Protein AF-A0A7W9SPC3-F1 (afdb_monomer)

pLDDT: mean 77.97, std 18.51, range [35.69, 97.0]

Mean predicted aligned error: 12.56 Å

Sequence (104 aa):
MLDKFALATDSASPLEARIQQLEANQERLFLICTALTELVRDKNLATEAEILAKLQEVDLRDGMADGKFGGIQIVVCPHCGNRTKRRHLSCIYCGKLLEQPAAE

Secondary structure (DSSP, 8-state):
-------------HHHHHHHHHHHHHHHHHHHHHHHHHHHHHTTS--HHHHHHHHHHHHHHHHHTTT--TT--EEE-TTT--EEETT-SB-TTT-PBPPPPP--

Radius of gyration: 20.99 Å; Cα contacts (8 Å, |Δi|>4): 54; chains: 1; bounding box: 71×40×38 Å

Nearest PDB structures (foldseek):
  7mnp-assembly2_D  TM=8.496E-01  e=1.698E+00  Homo sapiens
  7mns-assembly1_B  TM=7.223E-01  e=1.698E+00  Homo sapiens
  2d9g-assembly1_A  TM=6.807E-01  e=1.698E+00  Homo sapiens
  9e7f-assembly1_Ag  TM=5.192E-01  e=1.190E+00  Pyrobaculum calidifontis JCM 11548
  7uhy-assembly1_B-2  TM=4.278E-01  e=2.997E+00  Homo sapiens

Solvent-accessible surface area (backbone atoms only — not comparable to full-atom values): 6610 Å² total; per-residue (Å²): 134,91,85,77,80,80,74,87,78,81,70,64,49,77,64,53,52,49,48,55,52,50,52,53,49,48,54,53,49,51,53,52,54,49,54,51,51,50,52,35,44,78,67,70,72,47,54,72,68,55,52,53,52,48,54,52,52,51,59,52,53,63,46,62,81,65,74,65,72,88,72,78,50,75,42,68,38,93,87,78,67,49,78,40,57,63,88,44,66,37,36,91,88,76,67,48,74,51,86,72,77,78,86,128

Organism: Armatimonas rosea (NCBI:txid685828)

Foldseek 3Di:
DDDDDDDPPPPPPPVRVVVVVVVVVVVVVVVVVVVVVVVCVVVVVDDPVVVVVVLVVVVVVVVVVPPPPVDFDWDQAPVPRDIDTPPDQADSVPRHGGDDDDDD

Structure (mmCIF, N/CA/C/O backbone):
data_AF-A0A7W9SPC3-F1
#
_entry.id   AF-A0A7W9SPC3-F1
#
loop_
_atom_site.group_PDB
_atom_site.id
_atom_site.type_symbol
_atom_site.label_atom_id
_atom_site.label_alt_id
_atom_site.label_comp_id
_atom_site.label_asym_id
_atom_site.label_entity_id
_atom_site.label_seq_id
_atom_site.pdbx_PDB_ins_code
_atom_site.Cartn_x
_atom_site.Cartn_y
_atom_site.Cartn_z
_atom_site.occupancy
_atom_site.B_iso_or_equiv
_atom_site.auth_seq_id
_atom_site.auth_comp_id
_atom_site.auth_asym_id
_atom_site.auth_atom_id
_atom_site.pdbx_PDB_model_num
ATOM 1 N N . MET A 1 1 ? 52.729 6.947 -19.156 1.00 35.69 1 MET A N 1
ATOM 2 C CA . MET A 1 1 ? 51.840 8.057 -18.755 1.00 35.69 1 MET A CA 1
ATOM 3 C C . MET A 1 1 ? 50.468 7.730 -19.333 1.00 35.69 1 MET A C 1
ATOM 5 O O . MET A 1 1 ? 50.423 7.127 -20.393 1.00 35.69 1 MET A O 1
ATOM 9 N N . LEU A 1 2 ? 49.415 7.908 -18.543 1.00 40.97 2 LEU A N 1
ATOM 10 C CA . LEU A 1 2 ? 48.145 7.176 -18.597 1.00 40.97 2 LEU A CA 1
ATOM 11 C C . LEU A 1 2 ? 47.226 7.601 -19.757 1.00 40.97 2 LEU A C 1
ATOM 13 O O . LEU A 1 2 ? 46.633 8.665 -19.672 1.00 40.97 2 LEU A O 1
ATOM 17 N N . ASP A 1 3 ? 47.012 6.712 -20.727 1.00 40.47 3 ASP A N 1
ATOM 18 C CA . ASP A 1 3 ? 45.849 6.728 -21.628 1.00 40.47 3 ASP A CA 1
ATOM 19 C C . ASP A 1 3 ? 45.110 5.391 -21.482 1.00 40.47 3 ASP A C 1
ATOM 21 O O . ASP A 1 3 ? 45.235 4.469 -22.288 1.00 40.47 3 ASP A O 1
ATOM 25 N N . LYS A 1 4 ? 44.379 5.240 -20.372 1.00 44.50 4 LYS A N 1
ATOM 26 C CA . LYS A 1 4 ? 43.386 4.172 -20.216 1.00 44.50 4 LYS A CA 1
ATOM 27 C C . LYS A 1 4 ? 42.024 4.774 -20.522 1.00 44.50 4 LYS A C 1
ATOM 29 O O . LYS A 1 4 ? 41.437 5.436 -19.675 1.00 44.50 4 LYS A O 1
ATOM 34 N N . PHE A 1 5 ? 41.614 4.559 -21.769 1.00 46.00 5 PHE A N 1
ATOM 35 C CA . PHE A 1 5 ? 40.273 4.685 -22.331 1.00 46.00 5 PHE A CA 1
ATOM 36 C C . PHE A 1 5 ? 39.175 4.966 -21.303 1.00 46.00 5 PHE A C 1
ATOM 38 O O . PHE A 1 5 ? 38.785 4.111 -20.507 1.00 46.00 5 PHE A O 1
ATOM 45 N N . ALA A 1 6 ? 38.694 6.202 -21.374 1.00 48.47 6 ALA A N 1
ATOM 46 C CA . ALA A 1 6 ? 37.518 6.681 -20.693 1.00 48.47 6 ALA A CA 1
ATOM 47 C C . ALA A 1 6 ? 36.282 5.837 -21.049 1.00 48.47 6 ALA A C 1
ATOM 49 O O . ALA A 1 6 ? 36.005 5.582 -22.218 1.00 48.47 6 ALA A O 1
ATOM 50 N N . LEU A 1 7 ? 35.552 5.481 -19.989 1.00 44.66 7 LEU A N 1
ATOM 51 C CA . LEU A 1 7 ? 34.094 5.380 -19.895 1.00 44.66 7 LEU A CA 1
ATOM 52 C C . LEU A 1 7 ? 33.401 4.562 -20.994 1.00 44.66 7 LEU A C 1
ATOM 54 O O . LEU A 1 7 ? 32.899 5.098 -21.980 1.00 44.66 7 LEU A O 1
ATOM 58 N N . ALA A 1 8 ? 33.251 3.262 -20.726 1.00 45.69 8 ALA A N 1
ATOM 59 C CA . ALA A 1 8 ? 32.098 2.528 -21.227 1.00 45.69 8 ALA A CA 1
ATOM 60 C C . ALA A 1 8 ? 30.840 3.244 -20.712 1.00 45.69 8 ALA A C 1
ATOM 62 O O . ALA A 1 8 ? 30.571 3.277 -19.510 1.00 45.69 8 ALA A O 1
ATOM 63 N N . THR A 1 9 ? 30.126 3.899 -21.620 1.00 50.00 9 THR A N 1
ATOM 64 C CA . THR A 1 9 ? 28.797 4.432 -21.358 1.00 50.00 9 THR A CA 1
ATOM 65 C C . THR A 1 9 ? 27.861 3.238 -21.305 1.00 50.00 9 THR A C 1
ATOM 67 O O . THR A 1 9 ? 27.439 2.712 -22.330 1.00 50.00 9 THR A O 1
ATOM 70 N N . ASP A 1 10 ? 27.592 2.765 -20.093 1.00 55.56 10 ASP A N 1
ATOM 71 C CA . ASP A 1 10 ? 26.536 1.793 -19.840 1.00 55.56 10 ASP A CA 1
ATOM 72 C C . ASP A 1 10 ? 25.197 2.523 -19.990 1.00 55.56 10 ASP A C 1
ATOM 74 O O . ASP A 1 10 ? 24.583 2.984 -19.028 1.00 55.56 10 ASP A O 1
ATOM 78 N N . SER A 1 11 ? 24.812 2.802 -21.237 1.00 63.47 11 SER A N 1
ATOM 79 C CA . SER A 1 11 ? 23.498 3.347 -21.521 1.00 63.47 11 SER A CA 1
ATOM 80 C C . SER A 1 11 ? 22.515 2.202 -21.352 1.00 63.47 11 SER A C 1
ATOM 82 O O . SER A 1 11 ? 22.322 1.417 -22.285 1.00 63.47 11 SER A O 1
ATOM 84 N N . ALA A 1 12 ? 21.934 2.110 -20.153 1.00 66.81 12 ALA A N 1
ATOM 85 C CA . ALA A 1 12 ? 20.824 1.217 -19.873 1.00 66.81 12 ALA A CA 1
ATOM 86 C C . ALA A 1 12 ? 19.828 1.298 -21.035 1.00 66.81 12 ALA A C 1
ATOM 88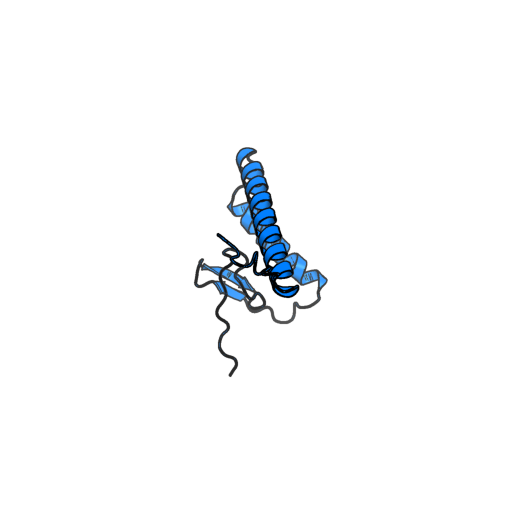 O O . ALA A 1 12 ? 19.490 2.394 -21.506 1.00 66.81 12 ALA A O 1
ATOM 89 N N . SER A 1 13 ? 19.405 0.142 -21.540 1.00 88.06 13 SER A N 1
ATOM 90 C CA . SER A 1 13 ? 18.485 0.094 -22.670 1.00 88.06 13 SER A CA 1
ATOM 91 C C . SER A 1 13 ? 17.228 0.921 -22.355 1.00 88.06 13 SER A C 1
ATOM 93 O O . SER A 1 13 ? 16.852 1.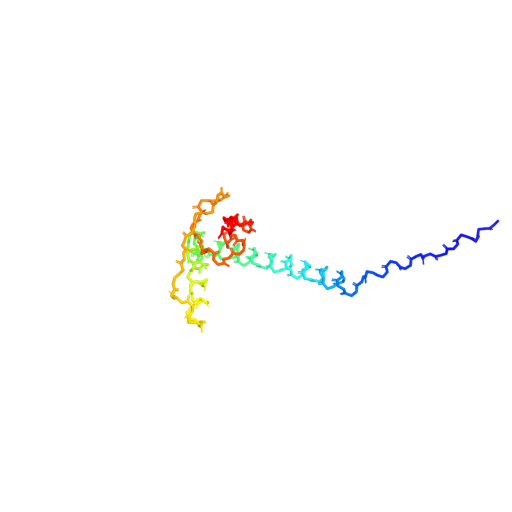065 -21.186 1.00 88.06 13 SER A O 1
ATOM 95 N N . PRO A 1 14 ? 16.509 1.449 -23.362 1.00 86.88 14 PRO A N 1
ATOM 96 C CA . PRO A 1 14 ? 15.275 2.199 -23.114 1.00 86.88 14 PRO A CA 1
ATOM 97 C C . PRO A 1 14 ? 14.257 1.436 -22.246 1.00 86.88 14 PRO A C 1
ATOM 99 O O . PRO A 1 14 ? 13.470 2.054 -21.530 1.00 86.88 14 PRO A O 1
ATOM 102 N N . LEU A 1 15 ? 14.289 0.097 -22.286 1.00 92.62 15 LEU A N 1
ATOM 103 C CA . LEU A 1 15 ? 13.474 -0.768 -21.440 1.00 92.62 15 LEU A CA 1
ATOM 104 C C . LEU A 1 15 ? 13.965 -0.792 -19.985 1.00 92.62 15 LEU A C 1
ATOM 106 O O . LEU A 1 15 ? 13.151 -0.656 -19.077 1.00 92.62 15 LEU A O 1
ATOM 110 N N . GLU A 1 16 ? 15.272 -0.915 -19.756 1.00 92.62 16 GLU A N 1
ATOM 111 C CA . GLU A 1 16 ? 15.873 -0.871 -18.414 1.00 92.62 16 GLU A CA 1
ATOM 112 C C . GLU A 1 16 ? 15.639 0.484 -17.744 1.00 92.62 16 GLU A C 1
ATOM 114 O O . GLU A 1 16 ? 15.187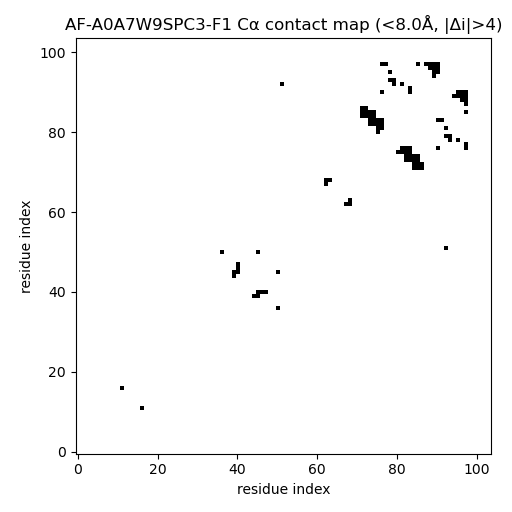 0.535 -16.603 1.00 92.62 16 GLU A O 1
ATOM 119 N N . ALA A 1 17 ? 15.828 1.583 -18.479 1.00 90.81 17 ALA A N 1
ATOM 120 C CA . ALA A 1 17 ? 15.524 2.923 -17.984 1.00 90.81 17 ALA A CA 1
ATOM 121 C C . ALA A 1 17 ? 14.034 3.076 -17.620 1.00 90.81 17 ALA A C 1
ATOM 123 O O . ALA A 1 17 ? 13.687 3.700 -16.615 1.00 90.81 17 ALA A O 1
ATOM 124 N N . ARG A 1 18 ? 13.130 2.474 -18.409 1.00 94.38 18 ARG A N 1
ATOM 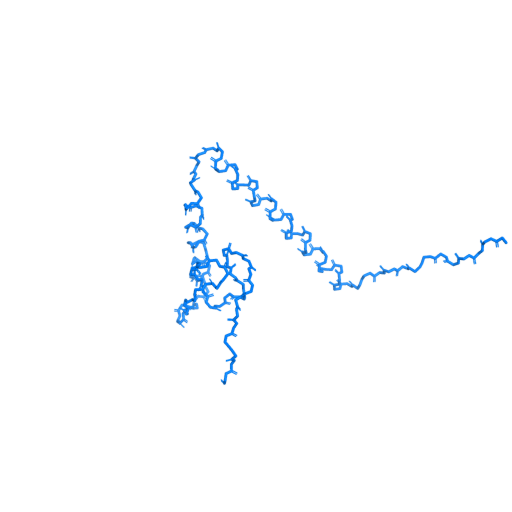125 C CA . ARG A 1 18 ? 11.691 2.477 -18.116 1.00 94.38 18 ARG A CA 1
ATOM 126 C C . ARG A 1 18 ? 11.357 1.657 -16.871 1.00 94.38 18 ARG A C 1
ATOM 128 O O . ARG A 1 18 ? 10.519 2.102 -16.091 1.00 94.38 18 ARG A O 1
ATOM 135 N N . ILE A 1 19 ? 11.991 0.501 -16.681 1.00 95.62 19 ILE A N 1
ATOM 136 C CA . ILE A 1 19 ? 11.819 -0.340 -15.488 1.00 95.62 19 ILE A CA 1
ATOM 137 C C . ILE A 1 19 ? 12.300 0.410 -14.246 1.00 95.62 19 ILE A C 1
ATOM 139 O O . ILE A 1 19 ? 11.516 0.571 -13.318 1.00 95.62 19 ILE A O 1
ATOM 143 N N . GLN A 1 20 ? 13.507 0.979 -14.272 1.00 92.31 20 GLN A N 1
ATOM 144 C CA . GLN A 1 20 ? 14.044 1.771 -13.158 1.00 92.31 20 GLN A CA 1
ATOM 145 C C . GLN A 1 20 ? 13.125 2.944 -12.794 1.00 92.31 20 GLN A C 1
ATOM 147 O O . GLN A 1 20 ? 12.886 3.229 -11.622 1.00 92.31 20 GLN A O 1
ATOM 152 N N . GLN A 1 21 ? 12.550 3.615 -13.797 1.00 93.31 21 GLN A N 1
ATOM 153 C CA . GLN A 1 21 ? 11.578 4.678 -13.558 1.00 93.31 21 GLN A CA 1
ATOM 154 C C . GLN A 1 21 ? 10.286 4.152 -12.910 1.00 93.31 21 GLN A C 1
ATOM 156 O O . GLN A 1 21 ? 9.717 4.819 -12.045 1.00 93.31 21 GLN A O 1
ATOM 161 N N . LEU A 1 22 ? 9.791 2.982 -13.329 1.00 96.44 22 LEU A N 1
ATOM 162 C CA . LEU A 1 22 ? 8.611 2.352 -12.730 1.00 96.44 22 LEU A CA 1
ATOM 163 C C . LEU A 1 22 ? 8.877 1.917 -11.285 1.00 96.44 22 LEU A C 1
ATOM 165 O O . LEU A 1 22 ? 8.031 2.169 -10.431 1.00 96.44 22 LEU A O 1
ATOM 169 N N . GLU A 1 23 ? 10.048 1.350 -11.003 1.00 94.94 23 GLU A N 1
ATOM 170 C CA . GLU A 1 23 ? 10.484 0.975 -9.653 1.00 94.94 23 GLU A CA 1
ATOM 171 C C . GLU A 1 23 ? 10.584 2.206 -8.743 1.00 94.94 23 GLU A C 1
ATOM 173 O O . GLU A 1 23 ? 9.994 2.222 -7.663 1.00 94.94 23 GLU A O 1
ATOM 178 N N . ALA A 1 24 ? 11.211 3.290 -9.212 1.00 90.94 24 ALA A N 1
ATOM 179 C CA . ALA A 1 24 ? 11.287 4.549 -8.468 1.00 90.94 24 ALA A CA 1
ATOM 180 C C . ALA A 1 24 ? 9.897 5.160 -8.208 1.00 90.94 24 ALA A C 1
ATOM 182 O O . ALA A 1 24 ? 9.613 5.677 -7.123 1.00 90.94 24 ALA A O 1
ATOM 183 N N . ASN A 1 25 ? 8.990 5.085 -9.188 1.00 93.81 25 ASN A N 1
ATOM 184 C CA . ASN A 1 25 ? 7.608 5.531 -9.016 1.00 93.81 25 ASN A CA 1
ATOM 185 C C . ASN A 1 25 ? 6.841 4.658 -8.013 1.00 93.81 25 ASN A C 1
ATOM 187 O O . ASN A 1 25 ? 6.046 5.193 -7.237 1.00 93.81 25 ASN A O 1
ATOM 191 N N . GLN A 1 26 ? 7.074 3.343 -8.013 1.00 96.00 26 GLN A N 1
ATOM 192 C CA . GLN A 1 26 ? 6.487 2.407 -7.057 1.00 96.00 26 GLN A CA 1
ATOM 193 C C . GLN A 1 26 ? 6.978 2.692 -5.635 1.00 96.00 26 GLN A C 1
ATOM 195 O O . GLN A 1 26 ? 6.159 2.767 -4.721 1.00 96.00 26 GLN A O 1
ATOM 200 N N . GLU A 1 27 ? 8.280 2.905 -5.444 1.00 93.06 27 GLU A N 1
ATOM 201 C CA . GLU A 1 27 ? 8.857 3.252 -4.142 1.00 93.06 27 GLU A CA 1
ATOM 202 C C . GLU A 1 27 ? 8.293 4.580 -3.621 1.00 93.06 27 GLU A C 1
ATOM 204 O O . GLU A 1 27 ? 7.831 4.670 -2.480 1.00 93.06 27 GLU A O 1
ATOM 209 N N . ARG A 1 28 ? 8.209 5.596 -4.488 1.00 92.44 28 ARG A N 1
ATOM 210 C CA . ARG A 1 28 ? 7.576 6.876 -4.149 1.00 92.44 28 ARG A CA 1
ATOM 211 C C . ARG A 1 28 ? 6.103 6.711 -3.767 1.00 92.44 28 ARG A C 1
ATOM 213 O O . ARG A 1 28 ? 5.650 7.346 -2.816 1.00 92.44 28 ARG A O 1
ATOM 220 N N . LEU A 1 29 ? 5.346 5.891 -4.497 1.00 95.81 29 LEU A N 1
ATOM 221 C CA . LEU A 1 29 ? 3.940 5.621 -4.188 1.00 95.81 29 LEU A CA 1
ATOM 222 C C . LEU A 1 29 ? 3.798 4.913 -2.837 1.00 95.81 29 LEU A C 1
ATOM 224 O O . LEU A 1 29 ? 2.958 5.310 -2.032 1.00 95.81 29 LEU A O 1
ATOM 228 N N . PHE A 1 30 ? 4.645 3.919 -2.566 1.00 92.81 30 PHE A N 1
ATOM 229 C CA . PHE A 1 30 ? 4.667 3.208 -1.292 1.00 92.81 30 PHE A CA 1
ATOM 230 C C . PHE A 1 30 ? 4.937 4.158 -0.118 1.00 92.81 30 PHE A C 1
ATOM 232 O O . PHE A 1 30 ? 4.208 4.128 0.877 1.00 92.81 30 PHE A O 1
ATOM 239 N N . LEU A 1 31 ? 5.917 5.058 -0.256 1.00 93.50 31 LEU A N 1
ATOM 240 C CA . LEU A 1 31 ? 6.231 6.064 0.760 1.00 93.50 31 LEU A CA 1
ATOM 241 C C . LEU A 1 31 ? 5.037 6.990 1.038 1.00 93.50 31 LEU A C 1
ATOM 243 O O . LEU A 1 31 ? 4.693 7.228 2.194 1.00 93.50 31 LEU A O 1
ATOM 247 N N . ILE A 1 32 ? 4.364 7.471 -0.012 1.00 95.44 32 ILE A N 1
ATOM 248 C CA . ILE A 1 32 ? 3.174 8.323 0.123 1.00 95.44 32 ILE A CA 1
ATOM 249 C C . ILE A 1 32 ? 2.034 7.564 0.813 1.00 95.44 32 ILE A C 1
ATOM 251 O O . ILE A 1 32 ? 1.434 8.090 1.748 1.00 95.44 32 ILE A O 1
ATOM 255 N N . CYS A 1 33 ? 1.734 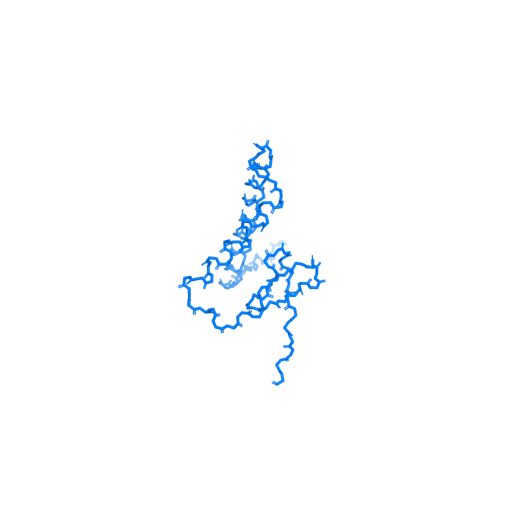6.332 0.392 1.00 94.31 33 CYS A N 1
ATOM 256 C CA . CYS A 1 33 ? 0.693 5.512 1.016 1.00 94.31 33 CYS A CA 1
ATOM 257 C C . CYS A 1 33 ? 0.988 5.237 2.497 1.00 94.31 33 CYS A C 1
ATOM 259 O O . CYS A 1 33 ? 0.067 5.265 3.315 1.00 94.31 33 CYS A O 1
ATOM 261 N N . THR A 1 34 ? 2.259 5.030 2.845 1.00 93.25 34 THR A N 1
ATOM 262 C CA . THR A 1 34 ? 2.703 4.843 4.232 1.00 93.25 34 THR A CA 1
ATOM 263 C C . THR A 1 34 ? 2.442 6.104 5.047 1.00 93.25 34 THR A C 1
ATOM 265 O O . THR A 1 34 ? 1.705 6.046 6.028 1.00 93.25 34 THR A O 1
ATOM 268 N N . ALA A 1 35 ? 2.920 7.260 4.578 1.00 96.00 35 ALA A N 1
ATOM 269 C CA . ALA A 1 35 ? 2.715 8.540 5.251 1.00 96.00 35 ALA A CA 1
ATOM 270 C C . ALA A 1 35 ? 1.224 8.892 5.419 1.00 96.00 35 ALA A C 1
ATOM 272 O O . ALA A 1 35 ? 0.814 9.397 6.462 1.00 96.00 35 ALA A O 1
ATOM 273 N N . LEU A 1 36 ? 0.388 8.601 4.416 1.00 95.38 36 LEU A N 1
ATOM 274 C CA . LEU A 1 36 ? -1.062 8.802 4.507 1.00 95.38 36 LEU A CA 1
ATOM 275 C C . LEU A 1 36 ? -1.702 7.890 5.559 1.00 95.38 36 LEU A C 1
ATOM 277 O O . LEU A 1 36 ? -2.551 8.342 6.323 1.00 95.38 36 LEU A O 1
ATOM 281 N N . THR A 1 37 ? -1.297 6.621 5.608 1.00 93.00 37 THR A N 1
ATOM 282 C CA . THR A 1 37 ? -1.821 5.643 6.573 1.00 93.00 37 THR A CA 1
ATOM 283 C C . THR A 1 37 ? -1.422 6.017 8.000 1.00 93.00 37 THR A C 1
ATOM 285 O O . THR A 1 37 ? -2.259 5.977 8.902 1.00 93.00 37 THR A O 1
ATOM 288 N N . GLU A 1 38 ? -0.173 6.441 8.200 1.00 92.50 38 GLU A N 1
ATOM 289 C CA . GLU A 1 38 ? 0.314 6.952 9.483 1.00 92.50 38 GLU A CA 1
ATOM 290 C C . GLU A 1 38 ? -0.447 8.207 9.902 1.00 92.50 38 GLU A C 1
ATOM 292 O O . GLU A 1 38 ? -0.972 8.251 11.008 1.00 92.50 38 GLU A O 1
ATOM 297 N N . LEU A 1 39 ? -0.638 9.176 9.002 1.00 97.00 39 LEU A N 1
ATOM 298 C CA . LEU A 1 39 ? -1.403 10.385 9.307 1.00 97.00 39 LEU A CA 1
ATOM 299 C C . LEU A 1 39 ? -2.854 10.072 9.712 1.00 97.00 39 LEU A C 1
ATOM 301 O O . LEU A 1 39 ? -3.379 10.677 10.646 1.00 97.00 39 LEU A O 1
ATOM 305 N N . VAL A 1 40 ? -3.510 9.132 9.026 1.00 95.88 40 VAL A N 1
ATOM 306 C CA . VAL A 1 40 ? -4.869 8.676 9.363 1.00 95.88 40 VAL A CA 1
ATOM 307 C C . VAL A 1 40 ? -4.908 8.053 10.760 1.00 95.88 40 VAL A C 1
ATOM 309 O O . VAL A 1 40 ? -5.812 8.370 11.538 1.00 95.88 40 VAL A O 1
ATOM 312 N N . ARG A 1 41 ? -3.919 7.215 11.095 1.00 92.00 41 ARG A N 1
ATOM 313 C CA . ARG A 1 41 ? -3.794 6.580 12.413 1.00 92.00 41 ARG A CA 1
ATOM 314 C C . ARG A 1 41 ? -3.508 7.613 13.507 1.00 92.00 41 ARG A C 1
ATOM 316 O O . ARG A 1 41 ? -4.227 7.652 14.499 1.00 92.00 41 ARG A O 1
ATOM 323 N N . ASP A 1 42 ? -2.527 8.488 13.304 1.00 94.69 42 ASP A N 1
ATOM 324 C CA . ASP A 1 42 ? -2.088 9.506 14.270 1.00 94.69 42 ASP A CA 1
ATOM 325 C C . ASP A 1 42 ? -3.186 10.527 14.585 1.00 94.69 42 ASP A C 1
ATOM 327 O O . ASP A 1 42 ? -3.255 11.086 15.681 1.00 94.69 42 ASP A O 1
ATOM 331 N N . LYS A 1 43 ? -4.073 10.778 13.617 1.00 96.75 43 LYS A N 1
ATOM 332 C CA . LYS A 1 43 ? -5.254 11.631 13.786 1.00 96.75 43 LYS A CA 1
ATOM 333 C C . LYS A 1 43 ? -6.487 10.871 14.289 1.00 96.75 43 LYS A C 1
ATOM 335 O O . LYS A 1 43 ? -7.548 11.482 14.382 1.00 96.75 43 LYS A O 1
ATOM 340 N N . ASN A 1 44 ? -6.359 9.584 14.630 1.00 94.88 44 ASN A N 1
ATOM 341 C CA . ASN A 1 44 ? -7.450 8.693 15.043 1.00 94.88 44 ASN A CA 1
ATOM 342 C C . ASN A 1 44 ? -8.655 8.721 14.081 1.00 94.88 44 ASN A C 1
ATOM 344 O O . ASN A 1 44 ? -9.805 8.663 14.512 1.00 94.88 44 ASN A O 1
ATOM 348 N N . LEU A 1 45 ? -8.401 8.847 12.773 1.00 96.25 45 LEU A N 1
ATOM 349 C CA . LEU A 1 45 ? -9.449 8.935 11.749 1.00 96.25 45 LEU A CA 1
ATOM 350 C C . LEU A 1 45 ? -9.957 7.561 11.301 1.00 96.25 45 LEU A C 1
ATOM 352 O O . LEU A 1 45 ? -11.091 7.459 10.841 1.00 96.25 45 LEU A O 1
ATOM 356 N N . ALA A 1 46 ? -9.121 6.527 11.404 1.00 95.62 46 ALA A N 1
ATOM 357 C CA . ALA A 1 46 ? -9.498 5.142 11.158 1.00 95.62 46 ALA A CA 1
ATOM 358 C C . ALA A 1 46 ? -8.520 4.185 11.848 1.00 95.62 46 ALA A C 1
ATOM 360 O O . ALA A 1 46 ? -7.331 4.474 12.005 1.00 95.62 46 ALA A O 1
ATOM 361 N N . THR A 1 47 ? -9.024 3.014 12.213 1.00 92.62 47 THR A N 1
ATOM 362 C CA . THR A 1 47 ? -8.230 1.867 12.644 1.00 92.62 47 THR A CA 1
ATOM 363 C C . THR A 1 47 ? -7.605 1.154 11.447 1.00 92.62 47 THR A C 1
ATOM 365 O O . THR A 1 47 ? -8.079 1.239 10.314 1.00 92.62 47 THR A O 1
ATOM 368 N N . GLU A 1 48 ? -6.559 0.371 11.698 1.00 87.12 48 GLU A N 1
ATOM 369 C CA . GLU A 1 48 ? -5.924 -0.446 10.658 1.00 87.12 48 GLU A CA 1
ATOM 370 C C . GLU A 1 48 ? -6.908 -1.429 9.999 1.00 87.12 48 GLU A C 1
ATOM 372 O O . GLU A 1 48 ? -6.890 -1.613 8.783 1.00 87.12 48 GLU A O 1
ATOM 377 N N . ALA A 1 49 ? -7.837 -1.990 10.780 1.00 88.38 49 ALA A N 1
ATOM 378 C CA . ALA A 1 49 ? -8.886 -2.872 10.276 1.00 88.38 49 ALA A CA 1
ATOM 379 C C . ALA A 1 49 ? -9.845 -2.156 9.306 1.00 88.38 49 ALA A C 1
ATOM 381 O O . ALA A 1 49 ? -10.225 -2.723 8.281 1.00 88.38 49 ALA A O 1
ATOM 382 N N . GLU A 1 50 ? -10.211 -0.904 9.588 1.00 92.25 50 GLU A N 1
ATOM 383 C CA . GLU A 1 50 ? -11.065 -0.099 8.705 1.00 92.25 50 GLU A CA 1
ATOM 384 C C . GLU A 1 50 ? -10.345 0.290 7.411 1.00 92.25 50 GLU A C 1
ATOM 386 O O . GLU A 1 50 ? -10.953 0.272 6.338 1.00 92.25 50 GLU A O 1
ATOM 391 N N . ILE A 1 51 ? -9.041 0.575 7.482 1.00 90.88 51 ILE A N 1
ATOM 392 C CA . ILE A 1 51 ? -8.211 0.838 6.298 1.00 90.88 51 ILE A CA 1
ATOM 393 C C . ILE A 1 51 ? -8.148 -0.412 5.407 1.00 90.88 51 ILE A C 1
ATOM 395 O O . ILE A 1 51 ? -8.369 -0.319 4.198 1.00 90.88 51 ILE A O 1
ATOM 399 N N . LEU A 1 52 ? -7.937 -1.595 5.993 1.00 87.31 52 LEU A N 1
ATOM 400 C CA . LEU A 1 52 ? -7.953 -2.872 5.268 1.00 87.31 52 LEU A CA 1
ATOM 401 C C . LEU A 1 52 ? -9.323 -3.172 4.639 1.00 87.31 52 LEU A C 1
ATOM 403 O O . LEU A 1 52 ? -9.395 -3.602 3.485 1.00 87.31 52 LEU A O 1
ATOM 407 N N . ALA A 1 53 ? -10.415 -2.906 5.358 1.00 88.50 53 ALA A N 1
ATOM 408 C CA . ALA A 1 53 ? -11.767 -3.058 4.826 1.00 88.50 53 ALA A CA 1
ATOM 409 C C . ALA A 1 53 ? -12.024 -2.100 3.649 1.00 88.50 53 ALA A C 1
ATOM 411 O O . ALA A 1 53 ? -12.595 -2.501 2.631 1.00 88.50 53 ALA A O 1
ATOM 412 N N . LYS A 1 54 ? -11.547 -0.851 3.742 1.00 89.94 54 LYS A N 1
ATOM 413 C CA . LYS A 1 54 ? -11.659 0.131 2.657 1.00 89.94 54 LYS A CA 1
ATOM 414 C C . LYS A 1 54 ? -10.842 -0.277 1.430 1.00 89.94 54 LYS A C 1
ATOM 416 O O . LYS A 1 54 ? -11.337 -0.117 0.317 1.00 89.94 54 LYS A O 1
ATOM 421 N N . LEU A 1 55 ? -9.643 -0.840 1.605 1.00 87.00 55 LEU A N 1
ATOM 422 C CA . LEU A 1 55 ? -8.850 -1.393 0.498 1.00 87.00 55 LEU A CA 1
ATOM 423 C C . LEU A 1 55 ? -9.624 -2.484 -0.256 1.00 87.00 55 LEU A C 1
ATOM 425 O O . LEU A 1 55 ? -9.696 -2.452 -1.485 1.00 87.00 55 LEU A O 1
ATOM 429 N N . GLN A 1 56 ? -10.268 -3.402 0.470 1.00 83.31 56 GLN A N 1
ATOM 430 C CA . GLN A 1 56 ? -11.103 -4.442 -0.135 1.00 83.31 56 GLN A CA 1
ATOM 431 C C . GLN A 1 56 ? -12.313 -3.854 -0.877 1.00 83.31 56 GLN A C 1
ATOM 433 O O . GLN A 1 56 ? -12.621 -4.273 -1.992 1.00 83.31 56 GLN A O 1
ATOM 438 N N . GLU A 1 57 ? -12.996 -2.871 -0.289 1.00 87.38 57 GLU A N 1
ATOM 439 C CA . GLU A 1 57 ? -14.113 -2.167 -0.927 1.00 87.38 57 GLU A CA 1
ATOM 440 C C . GLU A 1 57 ? -13.686 -1.478 -2.234 1.00 87.38 57 GLU A C 1
ATOM 442 O O . GLU A 1 57 ? -14.391 -1.570 -3.239 1.00 87.38 57 GLU A O 1
ATOM 447 N N . VAL A 1 58 ? -12.535 -0.798 -2.243 1.00 83.56 58 VAL A N 1
ATOM 448 C CA . VAL A 1 58 ? -11.992 -0.129 -3.436 1.00 83.56 58 VAL A CA 1
ATOM 449 C C . VAL A 1 58 ? -11.669 -1.147 -4.535 1.00 83.56 58 VAL A C 1
ATOM 451 O O . VAL A 1 58 ? -12.111 -0.961 -5.667 1.00 83.56 58 VAL A O 1
ATOM 454 N N . ASP A 1 59 ? -11.005 -2.263 -4.210 1.00 77.19 59 ASP A N 1
ATOM 455 C CA . ASP A 1 59 ? -10.738 -3.342 -5.178 1.00 77.19 59 ASP A CA 1
ATOM 456 C C . ASP A 1 59 ? -12.033 -3.963 -5.743 1.00 77.19 59 ASP A C 1
ATOM 458 O O . ASP A 1 59 ? -12.107 -4.367 -6.910 1.00 77.19 59 ASP A O 1
ATOM 462 N N . LEU A 1 60 ? -13.085 -4.066 -4.923 1.00 74.75 60 LEU A N 1
ATOM 463 C CA . LEU A 1 60 ? -14.405 -4.524 -5.360 1.00 74.75 60 LEU A CA 1
ATOM 464 C C . LEU A 1 60 ? -15.080 -3.529 -6.307 1.00 74.75 60 LEU A C 1
ATOM 466 O O . LEU A 1 60 ? -15.632 -3.968 -7.319 1.00 74.75 60 LEU A O 1
ATOM 470 N N . ARG A 1 61 ? -14.987 -2.222 -6.034 1.00 74.38 61 ARG A N 1
ATOM 471 C CA . ARG A 1 61 ? -15.529 -1.163 -6.903 1.00 74.38 61 ARG A CA 1
ATOM 472 C C . ARG A 1 61 ? -14.876 -1.147 -8.279 1.00 74.38 61 ARG A C 1
ATOM 474 O O . ARG A 1 61 ? -15.583 -1.031 -9.276 1.00 74.38 61 ARG A O 1
ATOM 481 N N . ASP A 1 62 ? -13.569 -1.370 -8.341 1.00 60.88 62 ASP A N 1
ATOM 482 C CA . ASP A 1 62 ? -12.839 -1.455 -9.611 1.00 60.88 62 ASP A CA 1
ATOM 483 C C . ASP A 1 62 ? -13.270 -2.681 -10.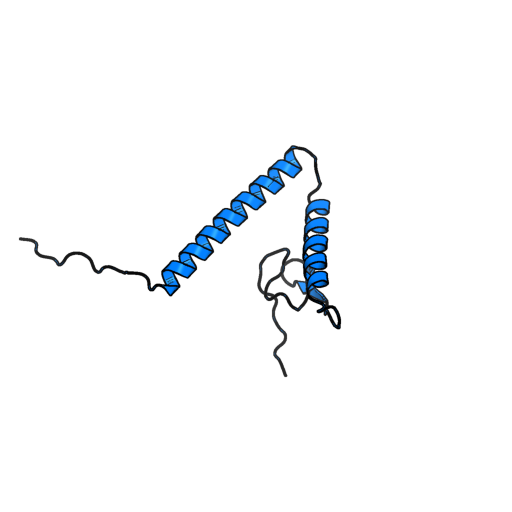447 1.00 60.88 62 ASP A C 1
ATOM 485 O O . ASP A 1 62 ? -13.189 -2.707 -11.670 1.00 60.88 62 ASP A O 1
ATOM 489 N N . GLY A 1 63 ? -13.832 -3.710 -9.799 1.00 56.44 63 GLY A N 1
ATOM 490 C CA . GLY A 1 63 ? -14.493 -4.822 -10.486 1.00 56.44 63 GLY A CA 1
ATOM 491 C C . GLY A 1 63 ? -15.858 -4.483 -11.103 1.00 56.44 63 GLY A C 1
ATOM 492 O O . GLY A 1 63 ? -16.258 -5.167 -12.044 1.00 56.44 63 GLY A O 1
ATOM 493 N N . MET A 1 64 ? -16.583 -3.474 -10.590 1.00 50.25 64 MET A N 1
ATOM 494 C CA . MET A 1 64 ? -17.951 -3.134 -11.038 1.00 50.25 64 MET A CA 1
ATOM 495 C C . MET A 1 64 ? -17.956 -2.335 -12.335 1.00 50.25 64 MET A C 1
ATOM 497 O O . MET A 1 64 ? -18.856 -2.529 -13.148 1.00 50.25 64 MET A O 1
ATOM 501 N N . ALA A 1 65 ? -16.953 -1.482 -12.548 1.00 46.06 65 ALA A N 1
ATOM 502 C CA . ALA A 1 65 ? -16.849 -0.671 -13.760 1.00 46.06 65 ALA A CA 1
ATOM 503 C C . ALA A 1 65 ? -16.588 -1.512 -15.027 1.00 46.06 65 ALA A C 1
ATOM 505 O O . ALA A 1 65 ? -16.941 -1.090 -16.123 1.00 46.06 65 ALA A O 1
ATOM 506 N N . ASP A 1 66 ? -16.036 -2.719 -14.873 1.00 50.00 66 ASP A N 1
ATOM 507 C CA . ASP A 1 66 ? -15.511 -3.526 -15.982 1.00 50.00 66 ASP A CA 1
ATOM 508 C C . ASP A 1 66 ? -16.418 -4.704 -16.403 1.00 50.00 66 ASP A C 1
ATOM 510 O O . ASP A 1 66 ? -16.035 -5.506 -17.252 1.00 50.00 66 ASP A O 1
ATOM 514 N N . GLY A 1 67 ? -17.604 -4.876 -15.798 1.00 50.50 67 GLY A N 1
ATOM 515 C CA . GLY A 1 67 ? -18.585 -5.908 -16.194 1.00 50.50 67 GLY A CA 1
ATOM 516 C C . GLY A 1 67 ? -18.153 -7.378 -15.999 1.00 50.50 67 GLY A C 1
ATOM 517 O O . GLY A 1 67 ? -18.884 -8.294 -16.368 1.00 50.50 67 GLY A O 1
ATOM 518 N N . LYS A 1 68 ? -16.992 -7.642 -15.384 1.00 53.19 68 LYS A N 1
ATOM 519 C CA . LYS A 1 68 ? -16.349 -8.974 -15.274 1.00 53.19 68 LYS A CA 1
ATOM 520 C C . LYS A 1 68 ? -16.848 -9.858 -14.113 1.00 53.19 68 LYS A C 1
ATOM 522 O O . LYS A 1 68 ? -16.122 -10.737 -13.655 1.00 53.19 68 LYS A O 1
ATOM 527 N N . PHE A 1 69 ? -18.059 -9.646 -13.593 1.00 49.94 69 PHE A N 1
ATOM 528 C CA . PHE A 1 69 ? -18.534 -10.347 -12.383 1.00 49.94 69 PHE A CA 1
ATOM 529 C C . PHE A 1 69 ? -19.090 -11.766 -12.597 1.00 49.94 69 PHE A C 1
ATOM 531 O O . PHE A 1 69 ? -19.417 -12.443 -11.622 1.00 49.94 69 PHE A O 1
ATOM 538 N N . GLY A 1 70 ? -19.136 -12.274 -13.828 1.00 46.91 70 GLY A N 1
ATOM 539 C CA . GLY A 1 70 ? -19.468 -13.676 -14.083 1.00 46.91 70 GLY A CA 1
ATOM 540 C C . GLY A 1 70 ? -18.300 -14.614 -13.759 1.00 46.91 70 GLY A C 1
ATOM 541 O O . GLY A 1 70 ? -17.612 -15.047 -14.672 1.00 46.91 70 GLY A O 1
ATOM 542 N N . GLY A 1 71 ? -18.052 -14.926 -12.480 1.00 55.12 71 GLY A N 1
ATOM 543 C CA . GLY A 1 71 ? -17.156 -16.033 -12.090 1.00 55.12 71 GLY A CA 1
ATOM 544 C C . GLY A 1 71 ? -15.894 -15.674 -11.297 1.00 55.12 71 GLY A C 1
ATOM 545 O O . GLY A 1 71 ? -14.867 -16.334 -11.449 1.00 55.12 71 GLY A O 1
ATOM 546 N N . ILE A 1 72 ? -15.932 -14.652 -10.435 1.00 63.03 72 ILE A N 1
ATOM 547 C CA . ILE A 1 72 ? -14.780 -14.320 -9.579 1.00 63.03 72 ILE A CA 1
ATOM 548 C C . ILE A 1 72 ? -14.547 -15.436 -8.549 1.00 63.03 72 ILE A C 1
ATOM 550 O O . ILE A 1 72 ? -15.223 -15.512 -7.526 1.00 63.03 72 ILE A O 1
ATOM 554 N N . GLN A 1 73 ? -13.551 -16.284 -8.805 1.00 72.56 73 GLN A N 1
ATOM 555 C CA . GLN A 1 73 ? -13.060 -17.252 -7.828 1.00 72.56 73 GLN A CA 1
ATOM 556 C C . GLN A 1 73 ? -12.240 -16.539 -6.745 1.00 72.56 73 GLN A C 1
ATOM 558 O O . GLN A 1 73 ? -11.303 -15.791 -7.043 1.00 72.56 73 GLN A O 1
ATOM 563 N N . ILE A 1 74 ? -12.603 -16.773 -5.485 1.00 80.06 74 ILE A N 1
ATOM 564 C CA . ILE A 1 74 ? -11.880 -16.284 -4.309 1.00 80.06 74 ILE A CA 1
ATOM 565 C C . ILE A 1 74 ? -10.869 -17.346 -3.879 1.00 80.06 74 ILE A C 1
ATOM 567 O O . ILE A 1 74 ? -11.216 -18.519 -3.762 1.00 80.06 74 ILE A O 1
ATOM 571 N N . VAL A 1 75 ? -9.633 -16.927 -3.622 1.00 84.62 75 VAL A N 1
ATOM 572 C CA . VAL A 1 75 ? -8.548 -17.774 -3.109 1.00 84.62 75 VAL A CA 1
ATOM 573 C C . VAL A 1 75 ? -8.030 -17.218 -1.786 1.00 84.62 75 VAL A C 1
ATOM 575 O O . VAL A 1 75 ? -8.117 -16.017 -1.524 1.00 84.62 75 VAL A O 1
ATOM 578 N N . VAL A 1 76 ? -7.498 -18.093 -0.935 1.00 85.81 76 VAL A N 1
ATOM 579 C CA . VAL A 1 76 ? -6.818 -17.703 0.306 1.00 85.81 76 VAL A CA 1
ATOM 580 C C . VAL A 1 76 ? -5.334 -17.535 -0.000 1.00 85.81 76 VAL A C 1
ATOM 582 O O . VAL A 1 76 ? -4.711 -18.450 -0.532 1.00 85.81 76 VAL A O 1
ATOM 585 N N . CYS A 1 77 ? -4.765 -16.371 0.314 1.00 86.44 77 CYS A N 1
ATOM 586 C CA . CYS A 1 77 ? -3.340 -16.124 0.124 1.00 86.44 77 CYS A CA 1
ATOM 587 C C . CYS A 1 77 ? -2.517 -17.038 1.053 1.00 86.44 77 CYS A C 1
ATOM 589 O O . CYS A 1 77 ? -2.658 -16.914 2.273 1.00 86.44 77 CYS A O 1
ATOM 591 N N . PRO A 1 78 ? -1.604 -17.881 0.533 1.00 88.06 78 PRO A N 1
ATOM 592 C CA . PRO A 1 78 ? -0.791 -18.773 1.365 1.00 88.06 78 PRO A CA 1
ATOM 593 C C . PRO A 1 78 ? 0.235 -18.017 2.224 1.00 88.06 78 PRO A C 1
ATOM 595 O O . PRO A 1 78 ? 0.767 -18.563 3.183 1.00 88.06 78 PRO A O 1
ATOM 598 N N . HIS A 1 79 ? 0.511 -16.751 1.902 1.00 87.81 79 HIS A N 1
ATOM 599 C CA . HIS A 1 79 ? 1.522 -15.952 2.592 1.00 87.81 79 HIS A CA 1
ATOM 600 C C . HIS A 1 79 ? 0.986 -15.114 3.752 1.00 87.81 79 HIS A C 1
ATOM 602 O O . HIS A 1 79 ? 1.746 -14.802 4.663 1.00 87.81 79 HIS A O 1
ATOM 608 N N . CYS A 1 80 ? -0.284 -14.698 3.705 1.00 88.25 80 CYS A N 1
ATOM 609 C CA . CYS A 1 80 ? -0.868 -13.824 4.729 1.00 88.25 80 CYS A CA 1
ATOM 610 C C . CYS A 1 80 ? -2.261 -14.252 5.208 1.00 88.25 80 CYS A C 1
ATOM 612 O O . CYS A 1 80 ? -2.823 -13.594 6.076 1.00 88.25 80 CYS A O 1
ATOM 614 N N . GLY A 1 81 ? -2.849 -15.308 4.637 1.00 85.62 81 GLY A N 1
ATOM 615 C CA . GLY A 1 81 ? -4.158 -15.835 5.034 1.00 85.62 81 GLY A CA 1
ATOM 616 C C . GLY A 1 81 ? -5.368 -15.009 4.579 1.00 85.62 81 GLY A C 1
ATOM 617 O O . GLY A 1 81 ? -6.502 -15.461 4.732 1.00 85.62 81 GLY A O 1
ATOM 618 N N . ASN A 1 82 ? -5.168 -13.827 3.988 1.0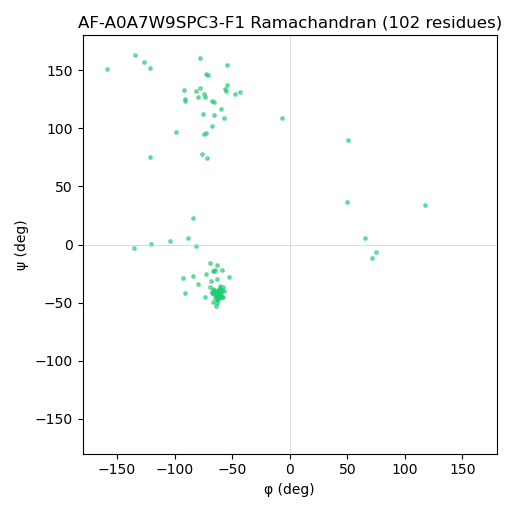0 84.88 82 ASN A N 1
ATOM 619 C CA . ASN A 1 82 ? -6.274 -12.999 3.503 1.00 84.88 82 ASN A CA 1
ATOM 620 C C . ASN A 1 82 ? -6.924 -13.580 2.239 1.00 84.88 82 ASN A C 1
ATOM 622 O O . ASN A 1 82 ? -6.257 -14.169 1.384 1.00 84.88 82 ASN A O 1
ATOM 626 N N . ARG A 1 83 ? -8.240 -13.380 2.101 1.00 84.12 83 ARG A N 1
ATOM 627 C CA . ARG A 1 83 ? -9.007 -13.771 0.909 1.00 84.12 83 ARG A CA 1
ATOM 628 C C . ARG A 1 83 ? -8.821 -12.739 -0.195 1.00 84.12 83 ARG A C 1
ATOM 630 O O .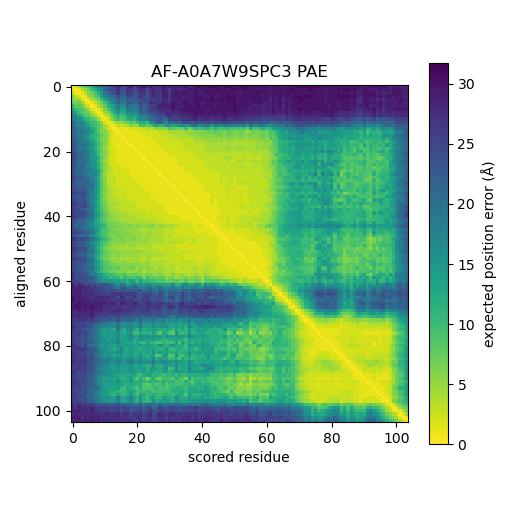 ARG A 1 83 ? -9.093 -11.568 0.016 1.00 84.12 83 ARG A O 1
ATOM 637 N N . THR A 1 84 ? -8.421 -13.176 -1.380 1.00 84.12 84 THR A N 1
ATOM 638 C CA . THR A 1 84 ? -8.192 -12.317 -2.549 1.00 84.12 84 THR A CA 1
ATOM 639 C C . THR A 1 84 ? -8.822 -12.928 -3.799 1.00 84.12 84 THR A C 1
ATOM 641 O O . THR A 1 84 ? -9.188 -14.104 -3.826 1.00 84.12 84 THR A O 1
ATOM 644 N N . LYS A 1 85 ? -8.998 -12.127 -4.849 1.00 81.88 85 LYS A N 1
ATOM 645 C CA . LYS A 1 85 ? -9.540 -12.598 -6.128 1.00 81.88 85 LYS A CA 1
ATOM 646 C C . LYS A 1 85 ? -8.452 -13.334 -6.912 1.00 81.88 85 LYS A C 1
ATOM 648 O O . LYS A 1 85 ? -7.361 -12.797 -7.078 1.00 81.88 85 LYS A O 1
ATOM 653 N N . ARG A 1 86 ? -8.774 -14.501 -7.487 1.00 77.12 86 ARG A N 1
ATOM 654 C CA . ARG A 1 86 ? -7.848 -15.308 -8.313 1.00 77.12 86 ARG A CA 1
ATOM 655 C C . ARG A 1 86 ? -7.316 -14.565 -9.546 1.00 77.12 86 ARG A C 1
ATOM 657 O O . ARG A 1 86 ? -6.273 -14.926 -10.070 1.00 77.12 86 ARG A O 1
ATOM 664 N N . ARG A 1 87 ? -8.024 -13.527 -10.010 1.00 77.44 87 ARG A N 1
ATOM 665 C CA . ARG A 1 87 ? -7.602 -12.700 -11.156 1.00 77.44 87 ARG A CA 1
ATOM 666 C C . ARG A 1 87 ? -6.313 -11.913 -10.901 1.00 77.44 87 ARG A C 1
ATOM 668 O O . ARG A 1 87 ? -5.686 -11.471 -11.855 1.00 77.44 87 ARG A O 1
ATOM 675 N N . HIS A 1 88 ? -5.970 -11.678 -9.636 1.00 77.19 88 HIS A N 1
ATOM 676 C CA . HIS A 1 88 ? -4.788 -10.911 -9.274 1.00 77.19 88 HIS A CA 1
ATOM 677 C C . HIS A 1 88 ? -3.553 -11.807 -9.351 1.00 77.19 88 HIS A C 1
ATOM 679 O O . HIS A 1 88 ? -3.562 -12.914 -8.823 1.00 77.19 88 HIS A O 1
ATOM 685 N N . LEU A 1 89 ? -2.490 -11.332 -10.003 1.00 83.06 89 LEU A N 1
ATOM 686 C CA . LEU A 1 89 ? -1.213 -12.053 -10.062 1.00 83.06 89 LEU A CA 1
ATOM 687 C C . LEU A 1 89 ? -0.527 -12.087 -8.682 1.00 83.06 89 LEU A C 1
ATOM 689 O O . LEU A 1 89 ? 0.155 -13.048 -8.337 1.00 83.06 89 LEU A O 1
ATOM 693 N N . SER A 1 90 ? -0.740 -11.049 -7.872 1.00 86.56 90 SER A N 1
ATOM 694 C CA . SER A 1 90 ? -0.228 -10.914 -6.510 1.00 86.56 90 SER A CA 1
ATOM 695 C C . SER A 1 90 ? -1.345 -10.611 -5.511 1.00 86.56 90 SER A C 1
ATOM 697 O O . SER A 1 90 ? -2.423 -10.125 -5.853 1.00 86.56 90 SER A O 1
ATOM 699 N N . CYS A 1 91 ? -1.110 -10.925 -4.240 1.00 86.12 91 CYS A N 1
ATOM 700 C CA . CYS A 1 91 ? -2.044 -10.626 -3.168 1.00 86.12 91 CYS A CA 1
ATOM 701 C C . CYS A 1 91 ? -2.142 -9.111 -2.954 1.00 86.12 91 CYS A C 1
ATOM 703 O O . CYS A 1 91 ? -1.148 -8.479 -2.607 1.00 86.12 91 CYS A O 1
ATOM 705 N N . ILE A 1 92 ? -3.347 -8.542 -3.047 1.00 83.12 92 ILE A N 1
ATOM 706 C CA . ILE A 1 92 ? -3.569 -7.102 -2.819 1.00 83.12 92 ILE A CA 1
ATOM 707 C C . ILE A 1 92 ? -3.245 -6.652 -1.385 1.00 83.12 92 ILE A C 1
ATOM 709 O O . ILE A 1 92 ? -3.065 -5.465 -1.143 1.00 83.12 92 ILE A O 1
ATOM 713 N N . TYR A 1 93 ? -3.169 -7.593 -0.437 1.00 83.25 93 TYR A N 1
ATOM 714 C CA . TYR A 1 93 ? -2.877 -7.304 0.968 1.00 83.25 93 TYR A CA 1
ATOM 715 C C . TYR A 1 93 ? -1.381 -7.353 1.283 1.00 83.25 93 TYR A C 1
ATOM 717 O O . TYR A 1 93 ? -0.894 -6.526 2.040 1.00 83.25 93 TYR A O 1
ATOM 725 N N . CYS A 1 94 ? -0.647 -8.336 0.747 1.00 83.69 94 CYS A N 1
ATOM 726 C CA . CYS A 1 94 ? 0.762 -8.551 1.109 1.00 83.69 94 CYS A CA 1
ATOM 727 C C . CYS A 1 94 ? 1.745 -8.459 -0.065 1.00 83.69 94 CYS A C 1
ATOM 729 O O . CYS A 1 94 ? 2.931 -8.709 0.124 1.00 83.69 94 CYS A O 1
ATOM 731 N N . GLY A 1 95 ? 1.272 -8.195 -1.283 1.00 84.44 95 GLY A N 1
ATOM 732 C CA . GLY A 1 95 ? 2.088 -7.995 -2.486 1.00 84.44 95 GLY A CA 1
ATOM 733 C C . GLY A 1 95 ? 2.772 -9.242 -3.059 1.00 84.44 95 GLY A C 1
ATOM 734 O O . GLY A 1 95 ? 3.274 -9.193 -4.178 1.00 84.44 95 GLY A O 1
ATOM 735 N N . LYS A 1 96 ? 2.791 -10.371 -2.339 1.00 87.38 96 LYS A N 1
ATOM 736 C CA . LYS A 1 96 ? 3.417 -11.617 -2.813 1.00 87.38 96 LYS A CA 1
ATOM 737 C C . LYS A 1 96 ? 2.609 -12.265 -3.937 1.00 87.38 96 LYS A C 1
ATOM 739 O O . LYS A 1 96 ? 1.379 -12.188 -3.931 1.00 87.38 96 LYS A O 1
ATOM 744 N N . LEU A 1 97 ? 3.307 -12.904 -4.876 1.00 87.31 97 LEU A N 1
ATOM 745 C CA . LEU A 1 97 ? 2.710 -13.670 -5.973 1.00 87.31 97 LEU A CA 1
ATOM 746 C C . LEU A 1 97 ? 1.743 -14.728 -5.430 1.00 87.31 97 LEU A C 1
ATOM 748 O O . LEU A 1 97 ? 2.027 -15.388 -4.434 1.00 87.31 97 LEU A O 1
ATOM 752 N N . LEU A 1 98 ? 0.593 -14.867 -6.082 1.00 83.81 98 LEU A N 1
ATOM 753 C CA . LEU A 1 98 ? -0.330 -15.965 -5.827 1.00 83.81 98 LEU A 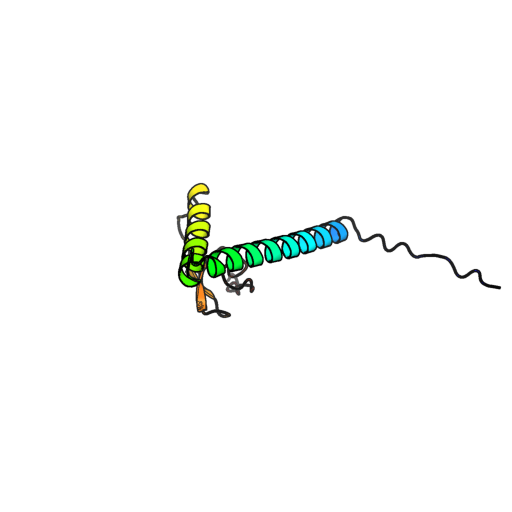CA 1
ATOM 754 C C . LEU A 1 98 ? 0.044 -17.099 -6.782 1.00 83.81 98 LEU A C 1
ATOM 756 O O . LEU A 1 98 ? 0.079 -16.891 -7.993 1.00 83.81 98 LEU A O 1
ATOM 760 N N . GLU A 1 99 ? 0.342 -18.286 -6.254 1.00 71.19 99 GLU A N 1
ATOM 761 C CA . GLU A 1 99 ? 0.591 -19.464 -7.088 1.00 71.19 99 GLU A CA 1
ATOM 762 C C . GLU A 1 99 ? -0.657 -19.747 -7.939 1.00 71.19 99 GLU A C 1
ATOM 764 O O . GLU A 1 99 ? -1.745 -20.007 -7.417 1.00 71.19 99 GLU A O 1
ATOM 769 N N . GLN A 1 100 ? -0.524 -19.652 -9.264 1.00 58.34 100 GLN A N 1
ATOM 770 C CA . GLN A 1 100 ? -1.559 -20.144 -10.166 1.00 58.34 100 GLN A CA 1
ATOM 771 C C . GLN A 1 100 ? -1.484 -21.676 -10.165 1.00 58.34 100 GLN A C 1
ATOM 773 O O . GLN A 1 100 ? -0.398 -22.213 -10.390 1.00 58.34 100 GLN A O 1
ATOM 778 N N . PRO A 1 101 ? -2.596 -22.406 -9.956 1.00 49.53 101 PRO A N 1
ATOM 779 C CA . PRO A 1 101 ? -2.628 -23.824 -10.288 1.00 49.53 101 PRO A CA 1
ATOM 780 C C . PRO A 1 101 ? -2.245 -23.971 -11.760 1.00 49.53 101 PRO A C 1
ATOM 782 O O . PRO A 1 101 ? -2.775 -23.222 -12.587 1.00 49.53 101 PRO A O 1
ATOM 785 N N . ALA A 1 102 ? -1.326 -24.891 -12.063 1.00 40.62 102 ALA A N 1
ATOM 786 C CA . ALA A 1 102 ? -0.966 -25.234 -13.431 1.00 40.62 102 ALA A CA 1
ATOM 787 C C . ALA A 1 102 ? -2.248 -25.457 -14.247 1.00 40.62 102 ALA A C 1
ATOM 789 O O . ALA A 1 102 ? -3.162 -26.147 -13.793 1.00 40.62 102 ALA A O 1
ATOM 790 N N . ALA A 1 103 ? -2.343 -24.808 -15.406 1.00 40.59 103 ALA A N 1
ATOM 791 C CA . ALA A 1 103 ? -3.397 -25.111 -16.359 1.00 40.59 103 ALA A CA 1
ATOM 792 C C . ALA A 1 103 ? -3.159 -26.541 -16.868 1.00 40.59 103 ALA A C 1
ATOM 794 O O . ALA A 1 103 ? -2.144 -26.783 -17.522 1.00 40.59 103 ALA A O 1
ATOM 795 N N . GLU A 1 104 ? -4.043 -27.470 -16.504 1.00 35.91 104 GLU A N 1
ATOM 796 C CA . GLU A 1 104 ? -4.215 -28.751 -17.205 1.00 35.91 104 GLU A CA 1
ATOM 797 C C . GLU A 1 104 ? -5.025 -28.547 -18.488 1.00 35.91 104 GLU A C 1
ATOM 799 O O . GLU A 1 104 ? -6.001 -27.755 -18.455 1.00 35.91 104 GLU A O 1
#